Protein AF-A0A7L3KKI4-F1 (afdb_monomer_lite)

pLDDT: mean 77.85, std 16.65, range [43.28, 94.38]

Structure (mmCIF, N/CA/C/O backbone):
data_AF-A0A7L3KKI4-F1
#
_entry.id   AF-A0A7L3KKI4-F1
#
loop_
_atom_site.group_PDB
_atom_site.id
_atom_site.type_symbol
_atom_site.label_atom_id
_atom_site.label_alt_id
_atom_site.label_comp_id
_atom_site.label_asym_id
_atom_site.label_entity_id
_atom_site.label_seq_id
_atom_site.pdbx_PDB_ins_code
_atom_site.Cartn_x
_atom_site.Cartn_y
_atom_site.Cartn_z
_atom_site.occupancy
_atom_site.B_iso_or_equiv
_atom_site.auth_seq_id
_atom_site.auth_comp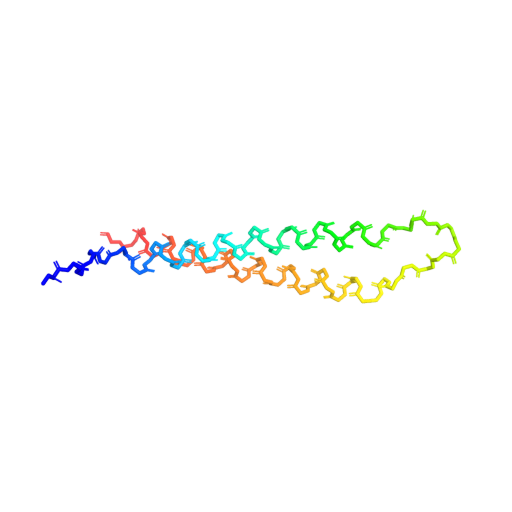_id
_atom_site.auth_asym_id
_atom_site.auth_atom_id
_atom_site.pdbx_PDB_model_num
ATOM 1 N N . SER A 1 1 ? -42.150 15.648 5.880 1.00 47.00 1 SER A N 1
ATOM 2 C CA . SER A 1 1 ? -41.661 14.286 5.604 1.00 47.00 1 SER A CA 1
ATOM 3 C C . SER A 1 1 ? -40.268 14.119 6.173 1.00 47.00 1 SER A C 1
ATOM 5 O O . SER A 1 1 ? -39.287 14.479 5.538 1.00 47.00 1 SER A O 1
ATOM 7 N N . THR A 1 2 ? -40.184 13.669 7.417 1.00 45.12 2 THR A N 1
ATOM 8 C CA . THR A 1 2 ? -38.930 13.325 8.087 1.00 45.12 2 THR A CA 1
ATOM 9 C C . THR A 1 2 ? -38.526 11.916 7.664 1.00 45.12 2 THR A C 1
ATOM 11 O O . THR A 1 2 ? -39.201 10.948 7.995 1.00 45.12 2 THR A O 1
ATOM 14 N N . SER A 1 3 ? -37.429 11.792 6.920 1.00 46.16 3 SER A N 1
ATOM 15 C CA . SER A 1 3 ? -36.741 10.513 6.732 1.00 46.16 3 SER A CA 1
ATOM 16 C C . SER A 1 3 ? -35.243 10.743 6.902 1.00 46.16 3 SER A C 1
ATOM 18 O O . SER A 1 3 ? -34.463 10.782 5.958 1.00 46.16 3 SER A O 1
ATOM 20 N N . VAL A 1 4 ? -34.856 10.995 8.151 1.00 55.06 4 VAL A N 1
ATOM 21 C CA . VAL A 1 4 ? -33.471 10.855 8.602 1.00 55.06 4 VAL A CA 1
ATOM 22 C C . VAL A 1 4 ? -33.266 9.370 8.874 1.00 55.06 4 VAL A C 1
ATOM 24 O O . VAL A 1 4 ? -33.639 8.857 9.926 1.00 55.06 4 VAL A O 1
ATOM 27 N N . LEU A 1 5 ? -32.761 8.662 7.864 1.00 57.75 5 LEU A N 1
ATOM 28 C CA . LEU A 1 5 ? -32.353 7.266 7.985 1.00 57.75 5 LEU A CA 1
ATOM 29 C C . LEU A 1 5 ? -31.308 7.140 9.109 1.00 57.75 5 LEU A C 1
ATOM 31 O O . LEU A 1 5 ? -30.364 7.934 9.157 1.00 57.75 5 LEU A O 1
ATOM 35 N N . PRO A 1 6 ? -31.471 6.171 10.024 1.00 44.41 6 PRO A N 1
ATOM 36 C CA . PRO A 1 6 ? -30.675 6.089 11.234 1.00 44.41 6 PRO A CA 1
ATOM 37 C C . PRO A 1 6 ? -29.243 5.680 10.888 1.00 44.41 6 PRO A C 1
ATOM 39 O O . PRO A 1 6 ? -29.011 4.630 10.291 1.00 44.41 6 PRO A O 1
ATOM 42 N N . SER A 1 7 ? -28.301 6.537 11.278 1.00 47.84 7 SER A N 1
ATOM 43 C CA . SER A 1 7 ? -26.920 6.252 11.673 1.00 47.84 7 SER A CA 1
ATOM 44 C C . SER A 1 7 ? -26.453 4.815 11.413 1.00 47.84 7 SER A C 1
ATOM 46 O O . SER A 1 7 ? -26.360 3.999 12.335 1.00 47.84 7 SER A O 1
ATOM 48 N N . GLN A 1 8 ? -26.095 4.493 10.166 1.00 47.03 8 GLN A N 1
ATOM 49 C CA . GLN A 1 8 ? -25.218 3.349 9.939 1.00 47.03 8 GLN A CA 1
ATOM 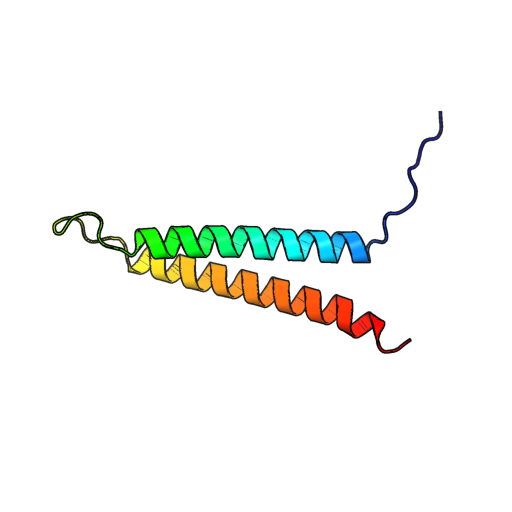50 C C . GLN A 1 8 ? -23.919 3.662 10.677 1.00 47.03 8 GLN A C 1
ATOM 52 O O . GLN A 1 8 ? -23.272 4.667 10.400 1.00 47.03 8 GLN A O 1
ATOM 57 N N . LYS A 1 9 ? -23.611 2.851 11.694 1.00 54.41 9 LYS A N 1
ATOM 58 C CA . LYS A 1 9 ? -22.520 3.054 12.655 1.00 54.41 9 LYS A CA 1
ATOM 59 C C . LYS A 1 9 ? -21.285 3.649 11.950 1.00 54.41 9 LYS A C 1
ATOM 61 O O . LYS A 1 9 ? -20.787 2.991 11.037 1.00 54.41 9 LYS A O 1
ATOM 66 N N . PRO A 1 10 ? -20.728 4.801 12.376 1.00 58.03 10 PRO A N 1
ATOM 67 C CA . PRO A 1 10 ? -19.565 5.425 11.719 1.00 58.03 10 PRO A CA 1
ATOM 68 C C . PRO A 1 10 ? -18.370 4.463 11.584 1.00 58.03 10 PRO A C 1
ATOM 70 O O . PRO A 1 10 ? -17.583 4.538 10.648 1.00 58.03 10 PRO A O 1
ATOM 73 N N . LYS A 1 11 ? -18.286 3.461 12.466 1.00 62.34 11 LYS A N 1
ATOM 74 C CA . LYS A 1 11 ? -17.331 2.346 12.388 1.00 62.34 11 LYS A CA 1
ATOM 75 C C . LYS A 1 11 ? -17.537 1.444 11.158 1.00 62.34 11 LYS A C 1
ATOM 77 O O . LYS A 1 11 ? -16.562 1.066 10.524 1.00 62.34 11 LYS A O 1
ATOM 82 N N . SER A 1 12 ? -18.783 1.117 10.800 1.00 69.31 12 SER A N 1
ATOM 83 C CA . SER A 1 12 ? -19.116 0.328 9.602 1.00 69.31 12 SER A CA 1
ATOM 84 C C . SER A 1 12 ? -18.756 1.082 8.326 1.00 69.31 12 SER A C 1
ATOM 86 O O . SER A 1 12 ? -18.259 0.477 7.382 1.00 69.31 12 SER A O 1
ATOM 88 N N . GLU A 1 13 ? -18.932 2.403 8.316 1.00 78.00 13 GLU A N 1
ATOM 89 C CA . GLU A 1 13 ? -18.509 3.249 7.201 1.00 78.00 13 GLU A CA 1
ATOM 90 C C . GLU A 1 13 ? -16.984 3.278 7.047 1.00 78.00 13 GLU A C 1
ATOM 92 O O . GLU A 1 13 ? -16.483 3.130 5.931 1.00 78.00 13 GLU A O 1
ATOM 97 N N . LEU A 1 14 ? -16.239 3.376 8.153 1.00 80.06 14 LEU A N 1
ATOM 98 C CA . LEU A 1 14 ? -14.776 3.307 8.134 1.00 80.06 14 LEU A CA 1
ATOM 99 C C . LEU A 1 14 ? -14.274 1.933 7.675 1.00 80.06 14 LEU A C 1
ATOM 101 O O . LEU A 1 14 ? -13.417 1.870 6.798 1.00 80.06 14 LEU A O 1
ATOM 105 N N . VAL A 1 15 ? -14.848 0.837 8.184 1.00 84.25 15 VAL A N 1
ATOM 106 C CA . VAL A 1 15 ? -14.531 -0.529 7.725 1.00 84.25 15 VAL A CA 1
ATOM 107 C C . VAL A 1 15 ? -14.832 -0.678 6.235 1.00 84.25 15 VAL A C 1
ATOM 109 O O . VAL A 1 15 ? -13.982 -1.133 5.473 1.00 84.25 15 VAL A O 1
ATOM 112 N N . ARG A 1 16 ? -16.014 -0.242 5.788 1.00 85.75 16 ARG A N 1
ATOM 113 C CA . ARG A 1 16 ? -16.430 -0.294 4.380 1.00 85.75 16 ARG A CA 1
ATOM 114 C C . ARG A 1 16 ? -15.502 0.534 3.488 1.00 85.75 16 ARG A C 1
ATOM 116 O O . ARG A 1 16 ? -15.156 0.095 2.394 1.00 85.75 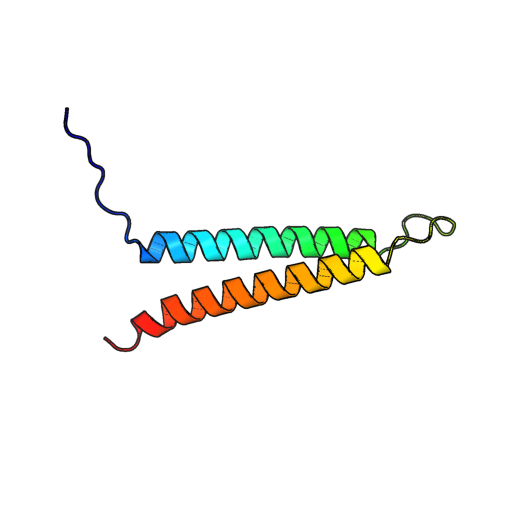16 ARG A O 1
ATOM 123 N N . THR A 1 17 ? -15.067 1.700 3.958 1.00 87.31 17 THR A N 1
ATOM 124 C CA . THR A 1 17 ? -14.127 2.577 3.247 1.00 87.31 17 THR A CA 1
ATOM 125 C C . THR A 1 17 ? -12.746 1.943 3.144 1.00 87.31 17 THR A C 1
ATOM 127 O O . THR A 1 17 ? -12.196 1.872 2.046 1.00 87.31 17 THR A O 1
ATOM 130 N N . SER A 1 18 ? -12.205 1.418 4.246 1.00 88.00 18 SER A N 1
ATOM 131 C CA . SER A 1 18 ? -10.912 0.734 4.232 1.00 88.00 18 SER A CA 1
ATOM 132 C C . SER A 1 18 ? -10.943 -0.531 3.373 1.00 88.00 18 SER A C 1
ATOM 134 O O . SER A 1 18 ? -10.008 -0.745 2.613 1.00 88.00 18 SER A O 1
ATOM 136 N N . LEU A 1 19 ? -12.021 -1.323 3.402 1.00 89.31 19 LEU A N 1
ATOM 137 C CA . LEU A 1 19 ? -12.193 -2.485 2.516 1.00 89.31 19 LEU A CA 1
ATOM 138 C C . LEU A 1 19 ? -12.251 -2.089 1.035 1.00 89.31 19 LEU A C 1
ATOM 140 O O . LEU A 1 19 ? -11.627 -2.748 0.197 1.00 89.31 19 LEU A O 1
ATOM 144 N N . ARG A 1 20 ? -12.964 -1.003 0.698 1.00 90.81 20 ARG A N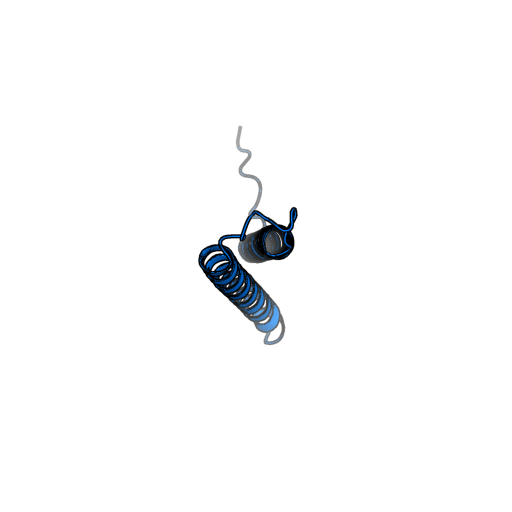 1
ATOM 145 C CA . ARG A 1 20 ? -12.979 -0.469 -0.673 1.00 90.81 20 ARG A CA 1
ATOM 146 C C . ARG A 1 20 ? -11.595 -0.014 -1.117 1.00 90.81 20 ARG A C 1
ATOM 148 O O . ARG A 1 20 ? -11.197 -0.356 -2.227 1.00 90.81 20 ARG A O 1
ATOM 155 N N . LEU A 1 21 ? -10.861 0.700 -0.263 1.00 90.69 21 LEU A N 1
ATOM 156 C CA . LEU A 1 21 ? -9.475 1.090 -0.534 1.00 90.69 21 LEU A CA 1
ATOM 157 C C . LEU A 1 21 ? -8.589 -0.136 -0.755 1.00 90.69 21 LEU A C 1
ATOM 159 O O . LEU A 1 21 ? -7.872 -0.186 -1.744 1.00 90.69 21 LEU A O 1
ATOM 163 N N . LEU A 1 22 ? -8.695 -1.153 0.100 1.00 92.44 22 LEU A N 1
ATOM 164 C CA . LEU A 1 22 ? -7.910 -2.384 -0.007 1.00 92.44 22 LEU A CA 1
ATOM 165 C C . LEU A 1 22 ? -8.159 -3.095 -1.341 1.00 92.44 22 LEU A C 1
ATOM 167 O O . LEU A 1 22 ? -7.218 -3.441 -2.048 1.00 92.44 22 LEU A O 1
ATOM 171 N N . THR A 1 23 ? -9.432 -3.238 -1.712 1.00 93.38 23 THR A N 1
ATOM 172 C CA . THR A 1 23 ? -9.843 -3.862 -2.977 1.00 93.38 23 THR A CA 1
ATOM 173 C C . THR A 1 23 ? -9.350 -3.048 -4.172 1.00 93.38 23 THR A C 1
ATOM 175 O O . THR A 1 23 ? -8.739 -3.595 -5.085 1.00 93.38 23 THR A O 1
ATOM 178 N N . SER A 1 24 ? -9.564 -1.729 -4.154 1.00 93.75 24 SER A N 1
ATOM 179 C CA . SER A 1 24 ? -9.135 -0.827 -5.225 1.00 93.75 24 SER A CA 1
ATOM 180 C C . SER A 1 24 ? -7.616 -0.834 -5.403 1.00 93.75 24 SER A C 1
ATOM 182 O O . SER A 1 24 ? -7.128 -0.896 -6.530 1.00 93.75 24 SER A O 1
ATOM 184 N N . SER A 1 25 ? -6.858 -0.782 -4.308 1.00 93.31 25 SER A N 1
ATOM 185 C CA . SER A 1 25 ? -5.396 -0.792 -4.347 1.00 93.31 25 SER A CA 1
ATOM 186 C C . SER A 1 25 ? -4.844 -2.155 -4.757 1.00 93.31 25 SER A C 1
ATOM 188 O O . SER A 1 25 ? -3.870 -2.194 -5.500 1.00 93.31 25 SER A O 1
ATOM 190 N N . ALA A 1 26 ? -5.484 -3.264 -4.372 1.00 94.19 26 ALA A N 1
ATOM 191 C CA . ALA A 1 26 ? -5.117 -4.601 -4.845 1.00 94.19 26 ALA A CA 1
ATOM 192 C C . ALA A 1 26 ? -5.356 -4.765 -6.357 1.00 94.19 26 ALA A C 1
ATOM 194 O O . ALA A 1 26 ? -4.496 -5.291 -7.063 1.00 94.19 26 ALA A O 1
ATOM 195 N N . TYR A 1 27 ? -6.479 -4.255 -6.873 1.00 94.12 27 TYR A N 1
ATOM 196 C CA . TYR A 1 27 ? -6.752 -4.234 -8.314 1.00 94.12 27 TYR A CA 1
ATOM 197 C C . TYR A 1 27 ? -5.732 -3.390 -9.081 1.00 94.12 27 TYR A C 1
ATOM 199 O O . TYR A 1 27 ? -5.203 -3.833 -10.102 1.00 94.12 27 TYR A O 1
ATOM 207 N N . ARG A 1 28 ? -5.419 -2.188 -8.578 1.00 93.38 28 ARG A N 1
ATOM 208 C CA . ARG A 1 28 ? -4.376 -1.339 -9.168 1.00 93.38 28 ARG A CA 1
ATOM 209 C C . ARG A 1 28 ? -3.025 -2.043 -9.154 1.00 93.38 28 ARG A C 1
ATOM 211 O O . ARG A 1 28 ? -2.402 -2.124 -10.202 1.00 93.38 28 ARG A O 1
ATOM 218 N N . LEU A 1 29 ? -2.622 -2.619 -8.021 1.00 92.94 29 LEU A N 1
ATOM 219 C CA . LEU A 1 29 ? -1.374 -3.371 -7.888 1.00 92.94 29 LEU A CA 1
ATOM 220 C C . LEU A 1 29 ? -1.281 -4.500 -8.923 1.00 92.94 29 LEU A C 1
ATOM 222 O O . LEU A 1 29 ? -0.275 -4.604 -9.615 1.00 92.94 29 LEU A O 1
ATOM 226 N N . GLN A 1 30 ? -2.339 -5.302 -9.078 1.00 93.31 30 GLN A N 1
ATOM 227 C CA . GLN A 1 30 ? -2.384 -6.370 -10.080 1.00 93.31 30 GLN A CA 1
ATOM 228 C C . GLN A 1 30 ? -2.193 -5.821 -11.501 1.00 93.31 30 GLN A C 1
ATOM 230 O O . GLN A 1 30 ? -1.417 -6.377 -12.281 1.00 93.31 30 GLN A O 1
ATOM 235 N N . SER A 1 31 ? -2.874 -4.723 -11.842 1.00 90.94 31 SER A N 1
ATOM 236 C CA . SER A 1 31 ? -2.730 -4.088 -13.153 1.00 90.94 31 SER A CA 1
ATOM 237 C C . SER A 1 31 ? -1.329 -3.522 -13.371 1.00 90.94 31 SER A C 1
ATOM 239 O O . SER A 1 31 ? -0.802 -3.651 -14.472 1.00 90.94 31 SER A O 1
ATOM 241 N N . GLU A 1 32 ? -0.732 -2.897 -12.357 1.00 88.88 32 GLU A N 1
ATOM 242 C CA . GLU A 1 32 ? 0.624 -2.351 -12.426 1.00 88.88 32 GLU A CA 1
ATOM 243 C C . GLU A 1 32 ? 1.652 -3.473 -12.597 1.00 88.88 32 GLU A C 1
ATOM 245 O O . GLU A 1 32 ? 2.467 -3.426 -13.514 1.00 88.88 32 GLU A O 1
ATOM 250 N N . CYS A 1 33 ? 1.551 -4.557 -11.825 1.00 88.19 33 CYS A N 1
ATOM 251 C CA . CYS A 1 33 ? 2.408 -5.730 -12.002 1.00 88.19 33 CYS A CA 1
ATOM 252 C C . CYS A 1 33 ? 2.281 -6.337 -13.406 1.00 88.19 33 CYS A C 1
ATOM 254 O O . CYS A 1 33 ? 3.273 -6.780 -13.977 1.00 88.19 33 CYS A O 1
ATOM 256 N N . ARG A 1 34 ? 1.082 -6.318 -13.999 1.00 87.31 34 ARG A N 1
ATOM 257 C CA . ARG A 1 34 ? 0.882 -6.778 -15.378 1.00 87.31 34 ARG A CA 1
ATOM 258 C C . ARG A 1 34 ? 1.538 -5.852 -16.407 1.00 87.31 34 ARG A C 1
ATOM 260 O O . ARG A 1 34 ? 2.012 -6.350 -17.419 1.00 87.31 34 ARG A O 1
ATOM 267 N N . LYS A 1 35 ? 1.600 -4.540 -16.153 1.00 82.75 35 LYS A N 1
ATOM 268 C CA . LYS A 1 35 ? 2.322 -3.571 -17.002 1.00 82.75 35 LYS A CA 1
ATOM 269 C C . LYS A 1 35 ? 3.843 -3.712 -16.905 1.00 82.75 35 LYS A C 1
ATOM 271 O O . LYS A 1 35 ? 4.535 -3.335 -17.842 1.00 82.75 35 LYS A O 1
ATOM 276 N N . ALA A 1 36 ? 4.362 -4.246 -15.795 1.00 79.12 36 ALA A N 1
ATOM 277 C CA . ALA A 1 36 ? 5.784 -4.577 -15.670 1.00 79.12 36 ALA A CA 1
ATOM 278 C C . ALA A 1 36 ? 6.198 -5.780 -16.532 1.00 79.12 36 ALA A C 1
ATOM 280 O O . ALA A 1 36 ? 7.390 -5.974 -16.764 1.00 79.12 36 ALA A O 1
ATOM 281 N N . LEU A 1 37 ? 5.244 -6.595 -16.996 1.00 79.19 37 LEU A N 1
ATOM 282 C CA . LEU A 1 37 ? 5.545 -7.683 -17.916 1.00 79.19 37 LEU A CA 1
ATOM 283 C C . LEU A 1 37 ? 5.785 -7.096 -19.314 1.00 79.19 37 LEU A C 1
ATOM 285 O O . LEU A 1 37 ? 4.922 -6.369 -19.815 1.00 79.19 37 LEU A O 1
ATOM 289 N N . PRO A 1 38 ? 6.923 -7.396 -19.961 1.00 67.00 38 PRO A N 1
ATOM 290 C CA . PRO A 1 38 ? 7.165 -6.953 -21.325 1.00 67.00 38 PRO A CA 1
ATOM 291 C C . PRO A 1 38 ? 6.121 -7.599 -22.242 1.00 67.00 38 PRO A C 1
ATOM 293 O O . PRO A 1 38 ? 6.084 -8.819 -22.388 1.00 67.00 38 PRO A O 1
ATOM 296 N N . ALA A 1 39 ? 5.242 -6.777 -22.820 1.00 65.56 39 ALA A N 1
ATOM 297 C CA . ALA A 1 39 ? 4.254 -7.239 -23.794 1.00 65.56 39 ALA A CA 1
ATOM 298 C C . ALA A 1 39 ? 4.916 -7.590 -25.135 1.00 65.56 39 ALA A C 1
ATOM 300 O O . ALA A 1 39 ? 4.459 -8.499 -25.809 1.00 65.56 39 ALA A O 1
ATOM 301 N N . GLU A 1 40 ? 6.013 -6.902 -25.471 1.00 63.72 40 GLU A N 1
ATOM 302 C CA . GLU A 1 40 ? 6.797 -7.074 -26.692 1.00 63.72 40 GLU A CA 1
ATOM 303 C C . GLU A 1 40 ? 8.295 -6.933 -26.350 1.00 63.72 40 GLU A C 1
ATOM 305 O O . GLU A 1 40 ? 8.651 -6.094 -25.518 1.00 63.72 40 GLU A O 1
ATOM 310 N N . PRO A 1 41 ? 9.203 -7.691 -26.990 1.00 61.09 41 PRO A N 1
ATOM 311 C CA . PRO A 1 41 ? 10.640 -7.662 -26.687 1.00 61.09 41 PRO A CA 1
ATOM 312 C C . PRO A 1 41 ? 11.341 -6.330 -27.024 1.00 61.09 41 PRO A C 1
ATOM 314 O O . PRO A 1 41 ? 12.484 -6.127 -26.622 1.00 61.09 41 PRO A O 1
ATOM 317 N N . SER A 1 42 ? 10.685 -5.422 -27.754 1.00 61.97 42 SER A N 1
ATOM 318 C CA . SER A 1 42 ? 11.239 -4.143 -28.223 1.00 61.97 42 SER A CA 1
ATOM 319 C C . SER A 1 42 ? 10.785 -2.918 -27.419 1.00 61.97 42 SER A C 1
ATOM 321 O O . SER A 1 42 ? 11.414 -1.865 -27.513 1.00 61.97 42 SER A O 1
ATOM 323 N N . ALA A 1 43 ? 9.718 -3.035 -26.624 1.00 60.66 43 ALA A N 1
ATOM 324 C CA . ALA A 1 43 ? 9.195 -1.945 -25.810 1.00 60.66 43 ALA A CA 1
ATOM 325 C C . ALA A 1 43 ? 9.597 -2.176 -24.354 1.00 60.66 43 ALA A C 1
ATOM 327 O O . ALA A 1 43 ? 8.999 -2.999 -23.665 1.00 60.66 43 ALA A O 1
ATOM 328 N N . ALA A 1 44 ? 10.620 -1.459 -23.884 1.00 65.12 44 ALA A N 1
ATOM 329 C CA . ALA A 1 44 ? 10.951 -1.452 -22.467 1.00 65.12 44 ALA A CA 1
ATOM 330 C C . ALA A 1 44 ? 9.774 -0.818 -21.704 1.00 65.12 44 ALA A C 1
ATOM 332 O O . ALA A 1 44 ? 9.498 0.365 -21.919 1.00 65.12 44 ALA A O 1
ATOM 333 N N . PRO A 1 45 ? 9.053 -1.560 -20.843 1.00 68.88 45 PRO A N 1
ATOM 334 C CA . PRO A 1 45 ? 8.082 -0.928 -19.964 1.00 68.88 45 PRO A CA 1
ATOM 335 C C . PRO A 1 45 ? 8.797 0.108 -19.088 1.00 68.88 45 PRO A C 1
ATOM 337 O O . PRO A 1 45 ? 9.958 -0.085 -18.719 1.00 68.88 45 PRO A O 1
ATOM 340 N N . ASP A 1 46 ? 8.106 1.191 -18.721 1.00 84.00 46 ASP A N 1
ATOM 341 C CA . ASP A 1 46 ? 8.588 2.170 -17.739 1.00 84.00 46 ASP A CA 1
ATOM 342 C C . ASP A 1 46 ? 8.625 1.533 -16.338 1.00 84.00 46 ASP A C 1
ATOM 344 O O . ASP A 1 46 ? 7.848 1.864 -15.441 1.00 84.00 46 ASP A O 1
ATOM 348 N N . ILE A 1 47 ? 9.533 0.572 -16.139 1.00 82.94 47 ILE A N 1
ATOM 349 C CA . ILE A 1 47 ? 9.681 -0.215 -14.912 1.00 82.94 47 ILE A CA 1
ATOM 350 C C . ILE A 1 47 ? 9.893 0.703 -13.710 1.00 82.94 47 ILE A C 1
ATOM 352 O O . ILE A 1 47 ? 9.389 0.402 -12.633 1.00 82.94 47 ILE A O 1
ATOM 356 N N . GLN A 1 48 ? 10.573 1.840 -13.878 1.00 87.69 48 GLN A N 1
ATOM 357 C CA . GLN A 1 48 ? 10.720 2.859 -12.832 1.00 87.69 48 GLN A CA 1
ATOM 358 C C . GLN A 1 48 ? 9.360 3.400 -12.367 1.00 87.69 48 GLN A C 1
ATOM 360 O O . GLN A 1 48 ? 9.071 3.410 -11.169 1.00 87.69 48 GLN A O 1
ATOM 365 N N . LEU A 1 49 ? 8.494 3.781 -13.312 1.00 89.19 49 LEU A N 1
ATOM 366 C CA . LEU A 1 49 ? 7.157 4.281 -13.010 1.00 89.19 49 LEU A CA 1
ATOM 367 C C . LEU A 1 49 ? 6.286 3.184 -12.390 1.00 89.19 49 LEU A C 1
ATOM 369 O O . LEU A 1 49 ? 5.653 3.417 -11.362 1.00 89.19 49 LEU A O 1
ATOM 373 N N . VAL A 1 50 ? 6.285 1.985 -12.977 1.00 89.19 50 VAL A N 1
ATOM 374 C CA . VAL A 1 50 ? 5.508 0.849 -12.463 1.00 89.19 50 VAL A CA 1
ATOM 375 C C . VAL A 1 50 ? 5.961 0.478 -11.051 1.00 89.19 50 VAL A C 1
ATOM 377 O O . VAL A 1 50 ? 5.131 0.306 -10.163 1.00 89.19 50 VAL A O 1
ATOM 380 N N . THR A 1 51 ? 7.271 0.438 -10.796 1.00 90.25 51 THR A N 1
ATOM 381 C CA . THR A 1 51 ? 7.833 0.182 -9.461 1.00 90.25 51 THR A CA 1
ATOM 382 C C . THR A 1 51 ? 7.353 1.230 -8.462 1.00 90.25 51 THR A C 1
ATOM 384 O O . THR A 1 51 ? 6.898 0.880 -7.372 1.00 90.25 51 THR A O 1
ATOM 387 N N . GLN A 1 52 ? 7.371 2.513 -8.837 1.00 93.19 52 GLN A N 1
ATOM 388 C CA . GLN A 1 52 ? 6.865 3.579 -7.976 1.00 93.19 52 GLN A CA 1
ATOM 389 C C . GLN A 1 52 ? 5.373 3.391 -7.658 1.00 93.19 52 GLN A C 1
ATOM 391 O O . GLN A 1 52 ? 4.973 3.540 -6.503 1.00 93.19 52 GLN A O 1
ATOM 396 N N . GLN A 1 53 ? 4.556 3.011 -8.645 1.00 92.62 53 GLN A N 1
ATOM 397 C CA . GLN A 1 53 ? 3.122 2.774 -8.456 1.00 92.62 53 GLN A CA 1
ATOM 398 C C . GLN A 1 53 ? 2.823 1.530 -7.612 1.00 92.62 53 GLN A C 1
ATOM 400 O O . GLN A 1 53 ? 1.929 1.570 -6.764 1.00 92.62 53 GLN A O 1
ATOM 405 N N . VAL A 1 54 ? 3.590 0.453 -7.786 1.00 92.62 54 VAL A N 1
ATOM 406 C CA . VAL A 1 54 ? 3.532 -0.765 -6.965 1.00 92.62 54 VAL A CA 1
ATOM 407 C C . VAL A 1 54 ? 3.843 -0.438 -5.504 1.00 92.62 54 VAL A C 1
ATOM 409 O O . VAL A 1 54 ? 3.080 -0.823 -4.618 1.00 92.62 54 VAL A O 1
ATOM 412 N N . ILE A 1 55 ? 4.904 0.338 -5.250 1.00 94.19 55 ILE A N 1
ATOM 413 C CA . ILE A 1 55 ? 5.269 0.799 -3.901 1.00 94.19 55 ILE A CA 1
ATOM 414 C C . ILE A 1 55 ? 4.128 1.615 -3.279 1.00 94.19 55 ILE A C 1
ATOM 416 O O . ILE A 1 55 ? 3.767 1.382 -2.125 1.00 94.19 55 ILE A O 1
ATOM 420 N N . GLN A 1 56 ? 3.523 2.540 -4.033 1.00 93.06 56 GLN A N 1
ATOM 421 C CA . GLN A 1 56 ? 2.389 3.336 -3.548 1.00 93.06 56 GLN A CA 1
ATOM 422 C C . GLN A 1 56 ? 1.167 2.462 -3.231 1.00 93.06 56 GLN A C 1
ATOM 424 O O . GLN A 1 56 ? 0.575 2.598 -2.161 1.00 93.06 56 GLN A O 1
ATOM 429 N N . CYS A 1 57 ? 0.826 1.511 -4.107 1.00 93.38 57 CYS A N 1
ATOM 430 C CA . CYS A 1 57 ? -0.287 0.592 -3.867 1.00 93.38 57 CYS A CA 1
ATOM 431 C C . CYS A 1 57 ? -0.044 -0.276 -2.625 1.00 93.38 57 CYS A C 1
ATOM 433 O O . CYS A 1 57 ? -0.961 -0.466 -1.827 1.00 93.38 57 CYS A O 1
ATOM 435 N N . ALA A 1 58 ? 1.186 -0.760 -2.423 1.00 93.25 58 ALA A N 1
ATOM 436 C CA . ALA A 1 58 ? 1.559 -1.505 -1.224 1.00 93.25 58 ALA A CA 1
ATOM 437 C C . ALA A 1 58 ? 1.390 -0.657 0.049 1.00 93.25 58 ALA A C 1
ATOM 439 O O . ALA A 1 58 ? 0.853 -1.144 1.047 1.00 93.25 58 ALA A O 1
ATOM 440 N N . TYR A 1 59 ? 1.770 0.623 0.002 1.00 94.38 59 TYR A N 1
ATOM 441 C CA . TYR A 1 59 ? 1.573 1.564 1.107 1.00 94.38 59 TYR A CA 1
ATOM 442 C C . TYR A 1 59 ? 0.093 1.788 1.433 1.00 94.38 59 TYR A C 1
ATOM 444 O O . TYR A 1 59 ? -0.295 1.745 2.604 1.00 94.38 59 TYR A O 1
ATOM 452 N N . ASP A 1 60 ? -0.746 1.985 0.415 1.00 91.81 60 ASP A N 1
ATOM 453 C CA . ASP A 1 60 ? -2.189 2.158 0.594 1.00 91.81 60 ASP A CA 1
ATOM 454 C C . ASP A 1 60 ? -2.852 0.900 1.167 1.00 91.81 60 ASP A C 1
ATOM 456 O O . ASP A 1 60 ? -3.682 1.003 2.073 1.00 91.81 60 ASP A O 1
ATOM 460 N N . ILE A 1 61 ? -2.456 -0.291 0.702 1.00 93.06 61 ILE A N 1
ATOM 461 C CA . ILE A 1 61 ? -2.938 -1.570 1.246 1.00 93.06 61 ILE A CA 1
ATOM 462 C C . ILE A 1 61 ? -2.532 -1.702 2.715 1.00 93.06 61 ILE A C 1
ATOM 464 O O . ILE A 1 61 ? -3.383 -1.993 3.555 1.00 93.06 61 ILE A O 1
ATOM 468 N N . ALA A 1 62 ? -1.266 -1.438 3.052 1.00 93.44 62 ALA A N 1
ATOM 469 C CA . ALA A 1 62 ? -0.779 -1.505 4.428 1.00 93.44 62 ALA A CA 1
ATOM 470 C C . ALA A 1 62 ? -1.507 -0.507 5.341 1.00 93.44 62 ALA A C 1
A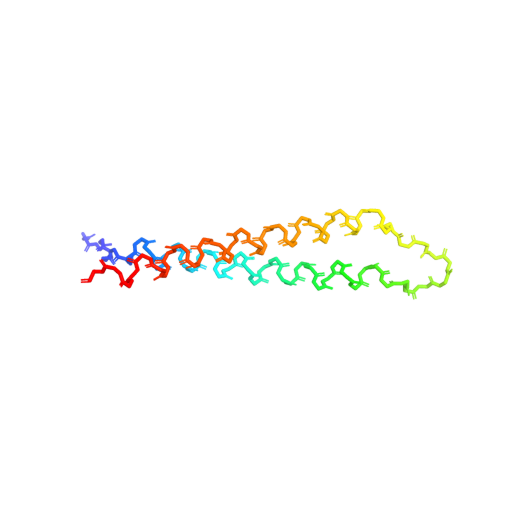TOM 472 O O . ALA A 1 62 ? -1.886 -0.847 6.464 1.00 93.44 62 ALA A O 1
ATOM 473 N N . LYS A 1 63 ? -1.762 0.713 4.857 1.00 91.00 63 LYS A N 1
ATOM 474 C CA . LYS A 1 63 ? -2.512 1.742 5.587 1.00 91.00 63 LYS A CA 1
ATOM 475 C C . LYS A 1 63 ? -3.969 1.332 5.806 1.00 91.00 63 LYS A C 1
ATOM 477 O O . LYS A 1 63 ? -4.456 1.430 6.933 1.00 91.00 63 LYS A O 1
ATOM 482 N N . ALA A 1 64 ? -4.643 0.837 4.769 1.00 89.38 64 ALA A N 1
ATOM 483 C CA . ALA A 1 64 ? -6.021 0.363 4.856 1.00 89.38 64 ALA A CA 1
ATOM 484 C C . ALA A 1 64 ? -6.143 -0.855 5.787 1.00 89.38 64 ALA A C 1
ATOM 486 O O . ALA A 1 64 ? -7.04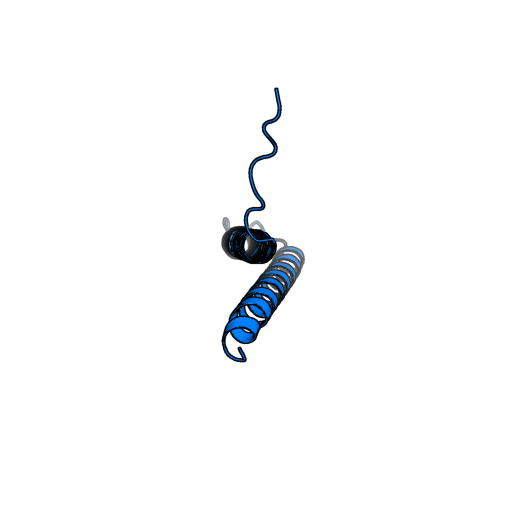0 -0.895 6.629 1.00 89.38 64 ALA A O 1
ATOM 487 N N . ALA A 1 65 ? -5.202 -1.800 5.707 1.00 90.31 65 ALA A N 1
ATOM 488 C CA . ALA A 1 65 ? -5.127 -2.954 6.597 1.00 90.31 65 ALA A CA 1
ATOM 489 C C . ALA A 1 65 ? -4.892 -2.527 8.051 1.00 90.31 65 ALA A C 1
ATOM 491 O O . ALA A 1 65 ? -5.620 -2.949 8.946 1.00 90.31 65 ALA A O 1
ATOM 492 N N . LYS A 1 66 ? -3.936 -1.621 8.297 1.00 88.75 66 LYS A N 1
ATOM 493 C CA . LYS A 1 66 ? -3.675 -1.065 9.632 1.00 88.75 66 LYS A CA 1
ATOM 494 C C . LYS A 1 66 ? -4.907 -0.362 10.200 1.00 88.75 66 LYS A C 1
ATOM 496 O O . LYS A 1 66 ? -5.207 -0.531 11.383 1.00 88.75 66 LYS A O 1
ATOM 501 N N . GLN A 1 67 ? -5.632 0.404 9.382 1.00 85.88 67 GLN A N 1
ATOM 502 C CA . GLN A 1 67 ? -6.893 1.021 9.799 1.00 85.88 67 GLN A CA 1
ATOM 503 C C . GLN A 1 67 ? -7.939 -0.036 10.160 1.00 85.88 67 GLN A C 1
ATOM 505 O O . GLN A 1 67 ? -8.527 0.069 11.231 1.00 85.88 67 GLN A O 1
ATOM 510 N N . LEU A 1 68 ? -8.127 -1.073 9.338 1.00 84.56 68 LEU A N 1
ATOM 511 C CA . LEU A 1 68 ? -9.066 -2.165 9.621 1.00 84.56 68 LEU A CA 1
ATOM 512 C C . LEU A 1 68 ? -8.737 -2.892 10.924 1.00 84.56 68 LEU A C 1
ATOM 514 O O . LEU A 1 68 ? -9.630 -3.084 11.747 1.00 84.56 68 LEU A O 1
ATOM 518 N N . VAL A 1 69 ? -7.465 -3.232 11.146 1.00 86.00 69 VAL A N 1
ATOM 519 C CA . VAL A 1 69 ? -7.002 -3.835 12.403 1.00 86.00 69 VAL A CA 1
ATOM 520 C C . VAL A 1 69 ? -7.285 -2.889 13.564 1.00 86.00 69 VAL A C 1
ATOM 522 O O . VAL A 1 69 ? -7.940 -3.287 14.511 1.00 86.00 69 VAL A O 1
ATOM 525 N N . THR A 1 70 ? -6.923 -1.608 13.469 1.00 83.62 70 THR A N 1
ATOM 526 C CA . THR A 1 70 ? -7.182 -0.626 14.541 1.00 83.62 70 THR A CA 1
ATOM 527 C C . THR A 1 70 ? -8.674 -0.492 14.876 1.00 83.62 70 THR A C 1
ATOM 529 O O . THR A 1 70 ? -9.034 -0.363 16.046 1.00 83.62 70 THR A O 1
ATOM 532 N N . ILE A 1 71 ? -9.550 -0.519 13.865 1.00 79.44 71 ILE A N 1
ATOM 533 C CA . ILE A 1 71 ? -11.005 -0.445 14.057 1.00 79.44 71 ILE A CA 1
ATOM 534 C C . ILE A 1 71 ? -11.531 -1.727 14.718 1.00 79.44 71 ILE A C 1
ATOM 536 O O . ILE A 1 71 ? -12.363 -1.637 15.617 1.00 79.44 71 ILE A O 1
ATOM 540 N N . THR A 1 72 ? -11.022 -2.894 14.312 1.00 72.50 72 THR A N 1
ATOM 541 C CA . THR A 1 72 ? -11.476 -4.210 14.795 1.00 72.50 72 THR A CA 1
ATOM 542 C C . THR A 1 72 ? -10.894 -4.553 16.172 1.00 72.50 72 THR A C 1
ATOM 544 O O . THR A 1 72 ? -11.602 -5.055 17.029 1.00 72.50 72 THR A O 1
ATOM 547 N N . THR A 1 73 ? -9.632 -4.223 16.460 1.00 68.44 73 THR A N 1
ATOM 548 C CA . THR A 1 73 ? -8.999 -4.442 17.775 1.00 68.44 73 THR A CA 1
ATOM 549 C C . THR A 1 73 ? -9.609 -3.552 18.860 1.00 68.44 73 THR A C 1
ATOM 551 O O . THR A 1 73 ? -9.669 -3.952 20.018 1.00 68.44 73 THR A O 1
ATOM 554 N N . LYS A 1 74 ? -10.148 -2.379 18.499 1.00 57.56 74 LYS A N 1
ATOM 555 C CA . LYS A 1 74 ? -10.968 -1.565 19.410 1.00 57.56 74 LYS A CA 1
ATOM 556 C C . LYS A 1 74 ? -12.288 -2.238 19.829 1.00 57.56 74 LYS A C 1
ATOM 558 O O . LYS A 1 74 ? -12.898 -1.742 20.770 1.00 57.56 74 LYS A O 1
ATOM 563 N N . GLU A 1 75 ? -12.731 -3.320 19.177 1.00 52.91 75 GLU A N 1
ATOM 564 C CA . GLU A 1 75 ? -13.907 -4.102 19.606 1.00 52.91 75 GLU A CA 1
ATOM 565 C C . GLU A 1 75 ? -13.602 -5.090 20.740 1.00 52.91 75 GLU A C 1
ATOM 567 O O . GLU A 1 75 ? -14.524 -5.463 21.449 1.00 52.91 75 GLU A O 1
ATOM 572 N N . ASN A 1 76 ? -12.345 -5.501 20.951 1.00 46.25 76 ASN A N 1
ATOM 573 C CA . ASN A 1 76 ? -12.031 -6.617 21.859 1.00 46.25 76 ASN A CA 1
ATOM 574 C C . ASN A 1 76 ? -11.682 -6.195 23.303 1.00 46.25 76 ASN A C 1
ATOM 576 O O . ASN A 1 76 ? -11.328 -7.040 24.116 1.00 46.25 76 ASN A O 1
ATOM 580 N N . ASN A 1 77 ? -11.740 -4.892 23.601 1.00 44.22 77 ASN A N 1
ATOM 581 C CA . ASN A 1 77 ? -11.408 -4.303 24.908 1.00 44.22 77 ASN A CA 1
ATOM 582 C C . ASN A 1 77 ? -12.626 -3.664 25.615 1.00 44.22 77 ASN A C 1
ATOM 584 O O . ASN A 1 77 ? -12.445 -2.815 26.488 1.00 44.22 77 ASN A O 1
ATOM 588 N N . ASN A 1 78 ? -13.852 -4.032 25.237 1.00 43.28 78 ASN A N 1
ATOM 589 C CA . ASN A 1 78 ? -15.085 -3.673 25.953 1.00 43.28 78 ASN A CA 1
ATOM 590 C C . ASN A 1 78 ? -15.835 -4.947 26.350 1.00 43.28 78 ASN A C 1
ATOM 592 O O . ASN A 1 78 ? -16.669 -4.850 27.275 1.00 43.28 78 ASN A O 1
#

Radius of gyration: 18.68 Å; chains: 1; bounding box: 53×22×54 Å

InterPro domains:
  IPR022018 ARF GTPase-activating protein GIT1, C-terminal [PF12205] (5-72)
  IPR047161 ARF GTPase-activating protein Git-like [PTHR46097] (5-74)

Secondary structure (DSSP, 8-state):
---------HHHHHHHHHHHHHHHHHHHHHHHHHHTS-SSTT----HHHHHHHHHHHHHHHHHHHHHHHHHHHTTTT-

Sequence (78 aa):
STSVLPSQKPKSELVRTSLRLLTSSAYRLQSECRKALPAEPSAAPDIQLVTQQVIQCAYDIAKAAKQLVTITTKENNN

Foldseek 3Di:
DDDPDDPPDVLVVLLVVLVVQLVVLVVQLVVLVVLCDPPDPPDHRPVVVSVVSNVVSVVSNVVSVVSNCVSVVVVPPD

Organism: NCBI:txid626378